Protein AF-A0A936L8F5-F1 (afdb_monomer_lite)

Sequence (84 aa):
MRRCLESAVDVADEILVVDSVSTDQTVAIAESLGARIILQPFLGYVEQKRFAIEQAAHPYMLILDADEALSEQLRQSILQVKAH

Structure (mmCIF, N/CA/C/O backbone):
data_AF-A0A936L8F5-F1
#
_entry.id   AF-A0A936L8F5-F1
#
loop_
_atom_site.group_PDB
_atom_site.id
_atom_site.type_symbol
_atom_site.label_atom_id
_atom_site.label_alt_id
_atom_site.label_comp_id
_atom_site.label_asym_id
_atom_site.label_entity_id
_atom_site.label_seq_id
_atom_site.pdbx_PDB_ins_code
_atom_site.Cartn_x
_atom_site.Cartn_y
_atom_site.Cartn_z
_atom_site.occupancy
_atom_site.B_iso_or_equiv
_atom_site.auth_seq_id
_atom_site.auth_comp_id
_atom_site.auth_asym_id
_atom_site.auth_atom_id
_atom_site.pdbx_PDB_model_num
ATOM 1 N N . MET A 1 1 ? 5.856 -4.536 1.988 1.00 87.62 1 MET A N 1
ATOM 2 C CA . MET A 1 1 ? 4.496 -4.566 1.413 1.00 87.62 1 MET A CA 1
ATOM 3 C C . MET A 1 1 ? 3.485 -5.363 2.242 1.00 87.62 1 MET A C 1
ATOM 5 O O . MET A 1 1 ? 2.633 -4.730 2.839 1.00 87.62 1 MET A O 1
ATOM 9 N N . ARG A 1 2 ? 3.549 -6.706 2.342 1.00 93.56 2 ARG A N 1
ATOM 10 C CA . ARG A 1 2 ? 2.505 -7.516 3.031 1.00 93.56 2 ARG A CA 1
ATOM 11 C C . ARG A 1 2 ? 2.109 -6.982 4.419 1.00 93.56 2 ARG A C 1
ATOM 13 O O . ARG A 1 2 ? 0.951 -6.661 4.636 1.00 93.56 2 ARG A O 1
ATOM 20 N N . ARG A 1 3 ? 3.096 -6.794 5.303 1.00 94.81 3 ARG A N 1
ATOM 21 C CA . ARG A 1 3 ? 2.904 -6.235 6.655 1.00 94.81 3 ARG A CA 1
ATOM 22 C C . ARG A 1 3 ? 2.254 -4.841 6.650 1.00 94.81 3 ARG A C 1
ATOM 24 O O . ARG A 1 3 ? 1.488 -4.541 7.554 1.00 94.81 3 ARG A O 1
ATOM 31 N N . CYS A 1 4 ? 2.558 -4.006 5.654 1.00 95.69 4 CYS A N 1
ATOM 32 C CA . CYS A 1 4 ? 1.952 -2.681 5.496 1.00 95.69 4 CYS A CA 1
ATOM 33 C C . CYS A 1 4 ? 0.448 -2.818 5.251 1.00 95.69 4 CYS A C 1
ATOM 35 O O . CYS A 1 4 ? -0.358 -2.299 6.021 1.00 95.69 4 CYS A O 1
ATOM 37 N N . LEU A 1 5 ? 0.077 -3.587 4.225 1.00 94.50 5 LEU A N 1
ATOM 38 C CA . LEU A 1 5 ? -1.317 -3.774 3.821 1.00 94.50 5 LEU A CA 1
ATOM 39 C C . LEU A 1 5 ? -2.142 -4.466 4.913 1.00 94.50 5 LEU A C 1
ATOM 41 O O . LEU A 1 5 ? -3.216 -3.987 5.263 1.00 94.50 5 LEU A O 1
ATOM 45 N N . GLU A 1 6 ? -1.605 -5.528 5.519 1.00 94.94 6 GLU A N 1
ATOM 46 C CA . GLU A 1 6 ? -2.250 -6.227 6.640 1.00 94.94 6 GLU A CA 1
ATOM 47 C C . GLU A 1 6 ? -2.464 -5.305 7.850 1.00 94.94 6 GLU A C 1
ATOM 49 O O . GLU A 1 6 ? -3.454 -5.446 8.556 1.00 94.94 6 GLU A O 1
ATOM 54 N N . SER A 1 7 ? -1.587 -4.320 8.084 1.00 95.56 7 SER A N 1
ATOM 55 C CA . SER A 1 7 ? -1.776 -3.365 9.185 1.00 95.56 7 SER A CA 1
ATOM 56 C C . SER A 1 7 ? -2.900 -2.350 8.945 1.00 95.56 7 SER A C 1
ATOM 58 O O . SER A 1 7 ? -3.403 -1.770 9.908 1.00 95.56 7 SER A O 1
ATOM 60 N N . ALA A 1 8 ? -3.289 -2.132 7.684 1.00 94.62 8 ALA A N 1
ATOM 61 C CA . ALA A 1 8 ? -4.262 -1.120 7.273 1.00 94.62 8 ALA A CA 1
ATOM 62 C C . ALA A 1 8 ? -5.644 -1.695 6.906 1.00 94.62 8 ALA A C 1
ATOM 64 O O . ALA A 1 8 ? -6.612 -0.934 6.871 1.00 94.62 8 ALA A O 1
ATOM 65 N N . VAL A 1 9 ? -5.752 -3.010 6.671 1.00 92.06 9 VAL A N 1
ATOM 66 C CA . VAL A 1 9 ? -6.980 -3.678 6.189 1.00 92.06 9 VAL A CA 1
ATOM 67 C C . VAL A 1 9 ? -8.198 -3.458 7.085 1.00 92.06 9 VAL A C 1
ATOM 69 O O . VAL A 1 9 ? -9.296 -3.264 6.579 1.00 92.06 9 VAL A O 1
ATOM 72 N N . ASP A 1 10 ? -8.008 -3.402 8.403 1.00 91.25 10 ASP A N 1
ATOM 73 C CA . ASP A 1 10 ? -9.116 -3.204 9.347 1.00 91.25 10 ASP A CA 1
ATOM 74 C C . ASP A 1 10 ? -9.573 -1.739 9.447 1.00 91.25 10 ASP A C 1
ATOM 76 O O . ASP A 1 10 ? -10.587 -1.440 10.076 1.00 91.25 10 ASP A O 1
ATOM 80 N N . VAL A 1 11 ? -8.806 -0.804 8.880 1.00 94.31 11 VAL A N 1
ATOM 81 C CA . VAL A 1 11 ? -9.022 0.641 9.042 1.00 94.31 11 VAL A CA 1
ATOM 82 C C . VAL A 1 11 ? -9.536 1.280 7.758 1.00 94.31 11 VAL A C 1
ATOM 84 O O . VAL A 1 11 ? -10.376 2.183 7.806 1.00 94.31 11 VAL A O 1
ATOM 87 N N . ALA A 1 12 ? -9.033 0.826 6.613 1.00 94.62 12 ALA A N 1
ATOM 88 C CA . ALA A 1 12 ? -9.326 1.403 5.312 1.00 94.62 12 ALA A CA 1
ATOM 89 C C . ALA A 1 12 ? -10.567 0.761 4.674 1.00 94.62 12 ALA A C 1
ATOM 91 O O . ALA A 1 12 ? -10.692 -0.457 4.640 1.00 94.62 12 ALA A O 1
ATOM 92 N N . ASP A 1 13 ? -11.473 1.585 4.141 1.00 94.56 13 ASP A N 1
ATOM 93 C CA . ASP A 1 13 ? -12.613 1.103 3.339 1.00 94.56 13 ASP A CA 1
ATOM 94 C C . ASP A 1 13 ? -12.188 0.713 1.911 1.00 94.56 13 ASP A C 1
ATOM 96 O O . ASP A 1 13 ? -12.809 -0.138 1.278 1.00 94.56 13 ASP A O 1
ATOM 100 N N . GLU A 1 14 ? -11.099 1.311 1.422 1.00 95.06 14 GLU A N 1
ATOM 101 C CA . GLU A 1 14 ? -10.435 1.004 0.155 1.00 95.06 14 GLU A CA 1
ATOM 102 C C . GLU A 1 14 ? -8.921 0.974 0.390 1.00 95.06 14 GLU A C 1
ATOM 104 O O . GLU A 1 14 ? -8.361 1.870 1.025 1.00 95.06 14 GLU A O 1
ATOM 109 N N . ILE A 1 15 ? -8.243 -0.025 -0.176 1.00 96.50 15 ILE A N 1
ATOM 110 C CA . ILE A 1 15 ? -6.784 -0.033 -0.297 1.00 96.50 15 ILE A CA 1
ATOM 111 C C . ILE A 1 15 ? -6.432 0.160 -1.770 1.00 96.50 15 ILE A C 1
ATOM 113 O O . ILE A 1 15 ? -6.716 -0.703 -2.599 1.00 96.50 15 ILE A O 1
ATOM 117 N N . LEU A 1 16 ? -5.771 1.273 -2.079 1.00 96.69 16 LEU A N 1
ATOM 118 C CA . LEU A 1 16 ? -5.219 1.576 -3.396 1.00 96.69 16 LEU A CA 1
ATOM 119 C C . LEU A 1 16 ? -3.692 1.433 -3.363 1.00 96.69 16 LEU A C 1
ATOM 121 O O . LEU A 1 16 ? -3.024 2.070 -2.550 1.00 96.69 16 LEU A O 1
ATOM 125 N N . VAL A 1 17 ? -3.135 0.645 -4.284 1.00 96.81 17 VAL A N 1
ATOM 126 C CA . VAL A 1 17 ? -1.684 0.527 -4.489 1.00 96.81 17 VAL A CA 1
ATOM 127 C C . VAL A 1 17 ? -1.327 1.041 -5.879 1.00 96.81 17 VAL A C 1
ATOM 129 O O . VAL A 1 17 ? -1.757 0.489 -6.892 1.00 96.81 17 VAL A O 1
ATOM 132 N N . VAL A 1 18 ? -0.506 2.091 -5.921 1.00 96.75 18 VAL A N 1
ATOM 133 C CA . VAL A 1 18 ? 0.112 2.586 -7.155 1.00 96.75 18 VAL A CA 1
ATOM 134 C C . VAL A 1 18 ? 1.488 1.945 -7.294 1.00 96.75 18 VAL A C 1
ATOM 136 O O . VAL A 1 18 ? 2.454 2.364 -6.655 1.00 96.75 18 VAL A O 1
ATOM 139 N N . ASP A 1 19 ? 1.569 0.908 -8.119 1.00 96.31 19 ASP A N 1
ATOM 140 C CA . ASP A 1 19 ? 2.792 0.143 -8.331 1.00 96.31 19 ASP A CA 1
ATOM 141 C C . ASP A 1 19 ? 3.629 0.728 -9.477 1.00 96.31 19 ASP A C 1
ATOM 143 O O . ASP A 1 19 ? 3.117 1.066 -10.547 1.00 96.31 19 ASP A O 1
ATOM 147 N N . SER A 1 20 ? 4.942 0.822 -9.258 1.00 95.94 20 SER A N 1
ATOM 148 C CA . SER A 1 20 ? 5.896 1.391 -10.223 1.00 95.94 20 SER A CA 1
ATOM 149 C C . SER A 1 20 ? 6.380 0.386 -11.271 1.00 95.94 20 SER A C 1
ATOM 151 O O . SER A 1 20 ? 7.510 0.487 -11.748 1.00 95.94 20 SER A O 1
ATOM 153 N N . VAL A 1 21 ? 5.513 -0.555 -11.656 1.00 95.00 21 VAL A N 1
ATOM 154 C CA . VAL A 1 21 ? 5.799 -1.647 -12.597 1.00 95.00 21 VAL A CA 1
ATOM 155 C C . VAL A 1 21 ? 6.847 -2.611 -12.030 1.00 95.00 21 VAL A C 1
ATOM 157 O O . VAL A 1 21 ? 7.849 -2.943 -12.666 1.00 95.00 21 VAL A O 1
ATOM 160 N N . SER A 1 22 ? 6.610 -3.050 -10.795 1.00 93.25 22 SER A N 1
ATOM 161 C CA . SER A 1 22 ? 7.419 -4.058 -10.117 1.00 93.25 22 SER A CA 1
ATOM 162 C C . SER A 1 22 ? 7.395 -5.380 -10.888 1.00 93.25 22 SER A C 1
ATOM 164 O O . SER A 1 22 ? 6.367 -5.802 -11.414 1.00 93.25 22 SER A O 1
ATOM 166 N N . THR A 1 23 ? 8.542 -6.057 -10.950 1.00 93.25 23 THR A N 1
ATOM 167 C CA . THR A 1 23 ? 8.698 -7.358 -11.631 1.00 93.25 23 THR A CA 1
ATOM 168 C C . THR A 1 23 ? 8.664 -8.546 -10.672 1.00 93.25 23 THR A C 1
ATOM 170 O O . THR A 1 23 ? 8.759 -9.696 -11.101 1.00 93.25 23 THR A O 1
ATOM 173 N N . ASP A 1 24 ? 8.551 -8.274 -9.374 1.00 92.38 24 ASP A N 1
ATOM 174 C CA . ASP A 1 24 ? 8.423 -9.279 -8.331 1.00 92.38 24 ASP A CA 1
ATOM 175 C C . ASP A 1 24 ? 6.944 -9.584 -8.022 1.00 92.38 24 ASP A C 1
ATOM 177 O O . ASP A 1 24 ? 6.034 -9.291 -8.796 1.00 92.38 24 ASP A O 1
ATOM 181 N N . GLN A 1 25 ? 6.685 -10.220 -6.881 1.00 93.00 25 GLN A N 1
ATOM 182 C CA . GLN A 1 25 ? 5.336 -10.619 -6.480 1.00 93.00 25 GLN A CA 1
ATOM 183 C C . GLN A 1 25 ? 4.525 -9.489 -5.821 1.00 93.00 25 GLN A C 1
ATOM 185 O O . GLN A 1 25 ? 3.458 -9.766 -5.271 1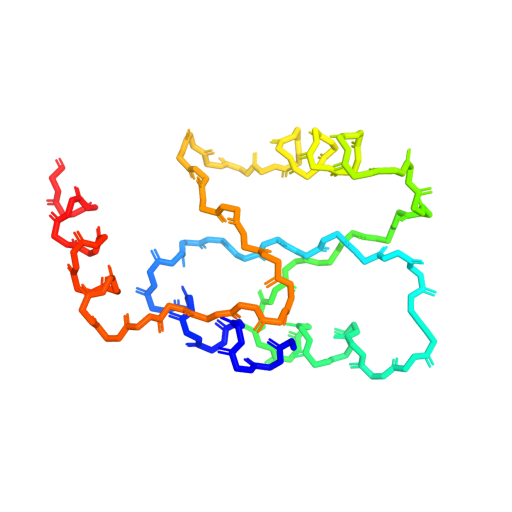.00 93.00 25 GLN A O 1
ATOM 190 N N . THR A 1 26 ? 4.994 -8.235 -5.845 1.00 93.25 26 THR A N 1
ATOM 191 C CA . THR A 1 26 ? 4.353 -7.112 -5.138 1.00 93.25 26 THR A CA 1
ATOM 192 C C . THR A 1 26 ? 2.890 -6.935 -5.532 1.00 93.25 26 THR A C 1
ATOM 194 O O . THR A 1 26 ? 2.028 -6.892 -4.651 1.00 93.25 26 THR A O 1
ATOM 197 N N . VAL A 1 27 ? 2.598 -6.918 -6.836 1.00 94.75 27 VAL A N 1
ATOM 198 C CA . VAL A 1 27 ? 1.230 -6.782 -7.364 1.00 94.75 27 VAL A CA 1
ATOM 199 C C . VAL A 1 27 ? 0.354 -7.949 -6.911 1.00 94.75 27 VAL A C 1
ATOM 201 O O . VAL A 1 27 ? -0.674 -7.729 -6.279 1.00 94.75 27 VAL A O 1
ATOM 204 N N . ALA A 1 28 ? 0.808 -9.186 -7.127 1.00 95.25 28 ALA A N 1
ATOM 205 C CA . ALA A 1 28 ? 0.046 -10.382 -6.772 1.00 95.25 28 ALA A CA 1
ATOM 206 C C . ALA A 1 28 ? -0.270 -10.458 -5.266 1.00 95.25 28 ALA A C 1
ATOM 208 O O . ALA A 1 28 ? -1.363 -10.860 -4.868 1.00 95.25 28 ALA A O 1
ATOM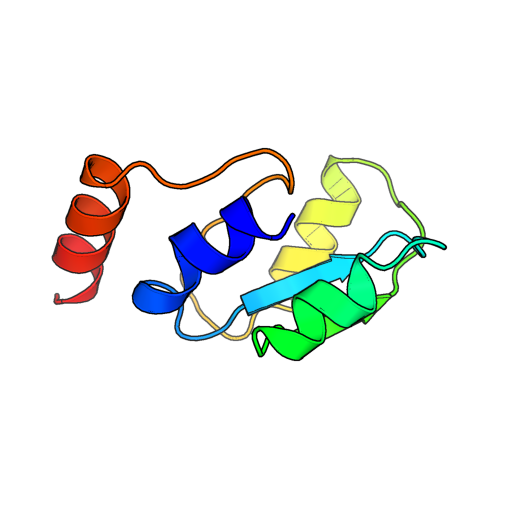 209 N N . ILE A 1 29 ? 0.674 -10.054 -4.407 1.00 93.50 29 ILE A N 1
ATOM 210 C CA . ILE A 1 29 ? 0.457 -9.998 -2.956 1.00 93.50 29 ILE A CA 1
ATOM 211 C C . ILE A 1 29 ? -0.608 -8.953 -2.616 1.00 93.50 29 ILE A C 1
ATOM 213 O O . ILE A 1 29 ? -1.499 -9.247 -1.821 1.00 93.50 29 ILE A O 1
ATOM 217 N N . ALA A 1 30 ? -0.527 -7.759 -3.202 1.00 94.62 30 ALA A N 1
ATOM 218 C CA . ALA A 1 30 ? -1.479 -6.689 -2.935 1.00 94.62 30 ALA A CA 1
ATOM 219 C C . ALA A 1 30 ? -2.899 -7.056 -3.407 1.00 94.62 30 ALA A C 1
ATOM 221 O O . ALA A 1 30 ? -3.847 -6.924 -2.633 1.00 94.62 30 ALA A O 1
ATOM 222 N N . GLU A 1 31 ? -3.039 -7.623 -4.609 1.00 95.00 31 GLU A N 1
ATOM 223 C CA . GLU A 1 31 ? -4.322 -8.129 -5.123 1.00 95.00 31 GLU A CA 1
ATOM 224 C C . GLU A 1 31 ? -4.908 -9.221 -4.222 1.00 95.00 31 GLU A C 1
ATOM 226 O O . GLU A 1 31 ? -6.100 -9.200 -3.918 1.00 95.00 31 GLU A O 1
ATOM 231 N N . SER A 1 32 ? -4.074 -10.146 -3.726 1.00 94.69 32 SER A N 1
ATOM 232 C CA . SER A 1 32 ? -4.530 -11.219 -2.826 1.00 94.69 32 SER A CA 1
ATOM 233 C C . SER A 1 32 ? -5.091 -10.712 -1.492 1.00 94.69 32 SER A C 1
ATOM 235 O O . SER A 1 32 ? -5.826 -11.434 -0.822 1.00 94.69 32 SER A O 1
ATOM 237 N N . LEU A 1 33 ? -4.747 -9.479 -1.111 1.00 93.31 33 LEU A N 1
ATOM 238 C CA . LEU A 1 33 ? -5.236 -8.797 0.088 1.00 93.31 33 LEU A CA 1
ATOM 239 C C . LEU A 1 33 ? -6.412 -7.851 -0.213 1.00 93.31 33 LEU A C 1
ATOM 241 O O . LEU A 1 33 ? -6.831 -7.104 0.666 1.00 93.31 33 LEU A O 1
ATOM 245 N N . GLY A 1 34 ? -6.949 -7.879 -1.438 1.00 93.44 34 GLY A N 1
ATOM 246 C CA . GLY A 1 34 ? -8.092 -7.064 -1.849 1.00 93.44 34 GLY A CA 1
ATOM 247 C C . GLY A 1 34 ? -7.741 -5.630 -2.244 1.00 93.44 34 GLY A C 1
ATOM 248 O O . GLY A 1 34 ? -8.646 -4.812 -2.394 1.00 93.44 34 GLY A O 1
ATOM 249 N N . ALA A 1 35 ? -6.457 -5.304 -2.423 1.00 96.06 35 ALA A N 1
ATOM 250 C CA . ALA A 1 35 ? -6.060 -3.983 -2.892 1.00 96.06 35 ALA A CA 1
ATOM 251 C C . ALA A 1 35 ? -6.425 -3.781 -4.370 1.00 96.06 35 ALA A C 1
ATOM 253 O O . ALA A 1 35 ? -6.217 -4.658 -5.211 1.00 96.06 35 ALA A O 1
ATOM 254 N N . ARG A 1 36 ? -6.895 -2.579 -4.701 1.00 96.50 36 ARG A N 1
ATOM 255 C CA . ARG A 1 36 ? -7.012 -2.104 -6.079 1.00 96.50 36 ARG A CA 1
ATOM 256 C C . ARG A 1 36 ? -5.635 -1.665 -6.565 1.00 96.50 36 ARG A C 1
ATOM 258 O O . ARG A 1 36 ? -4.994 -0.825 -5.937 1.00 96.50 36 ARG A O 1
ATOM 265 N N . ILE A 1 37 ? -5.193 -2.208 -7.694 1.00 97.06 37 ILE A N 1
ATOM 266 C CA . ILE A 1 37 ? -3.872 -1.912 -8.255 1.00 97.06 37 ILE A CA 1
ATOM 267 C C . ILE A 1 37 ? -3.991 -0.940 -9.421 1.00 97.06 37 ILE A C 1
ATOM 269 O O . ILE A 1 37 ? -4.837 -1.107 -10.301 1.00 97.06 37 ILE A O 1
ATOM 273 N N . ILE A 1 38 ? -3.099 0.048 -9.453 1.00 97.56 38 ILE A N 1
ATOM 274 C CA . ILE A 1 38 ? -2.849 0.877 -10.630 1.00 97.56 38 ILE A CA 1
ATOM 275 C C . ILE A 1 38 ? -1.364 0.791 -10.959 1.00 97.56 38 ILE A C 1
ATOM 277 O O . ILE A 1 38 ? -0.515 1.107 -10.128 1.00 97.56 38 ILE A O 1
ATOM 281 N N . LEU A 1 39 ? -1.052 0.361 -12.179 1.00 97.38 39 LEU A N 1
ATOM 282 C CA . LEU A 1 39 ? 0.316 0.353 -12.684 1.00 97.38 39 LEU A CA 1
ATOM 283 C C . LEU A 1 39 ? 0.648 1.734 -13.246 1.00 97.38 39 LEU A C 1
ATOM 285 O O . LEU A 1 39 ? -0.029 2.214 -14.155 1.00 97.38 39 LEU A O 1
ATOM 289 N N . GLN A 1 40 ? 1.697 2.358 -12.719 1.00 97.19 40 GLN A N 1
ATOM 290 C CA . GLN A 1 40 ? 2.126 3.695 -13.114 1.00 97.19 40 GLN A CA 1
ATOM 291 C C . GLN A 1 40 ? 3.651 3.790 -13.010 1.00 97.19 40 GLN A C 1
ATOM 293 O O . GLN A 1 40 ? 4.169 3.780 -11.890 1.00 97.19 40 GLN A O 1
ATOM 298 N N . PRO A 1 41 ? 4.389 3.932 -14.132 1.00 97.06 41 PRO A N 1
ATOM 299 C CA . PRO A 1 41 ? 5.828 4.178 -14.095 1.00 97.06 41 PRO A CA 1
ATOM 300 C C . PRO A 1 41 ? 6.174 5.321 -13.140 1.00 97.06 41 PRO A C 1
ATOM 302 O O . PRO A 1 41 ? 5.472 6.334 -13.122 1.00 97.06 41 PRO A O 1
ATOM 305 N N . PHE A 1 42 ? 7.242 5.147 -12.360 1.00 96.31 42 PHE A N 1
ATOM 306 C CA . PHE A 1 42 ? 7.588 6.064 -11.278 1.00 96.31 42 PHE A CA 1
ATOM 307 C C . PHE A 1 42 ? 7.780 7.500 -11.783 1.00 96.31 42 PHE A C 1
ATOM 309 O O . PHE A 1 42 ? 8.714 7.789 -12.532 1.00 96.31 42 PHE A O 1
ATOM 316 N N . LEU A 1 43 ? 6.907 8.403 -11.332 1.00 96.25 43 LEU A N 1
ATOM 317 C CA . LEU A 1 43 ? 6.919 9.823 -11.701 1.00 96.25 43 LEU A CA 1
ATOM 318 C C . LEU A 1 43 ? 7.818 10.680 -10.789 1.00 96.25 43 LEU A C 1
ATOM 320 O O . LEU A 1 43 ? 7.961 11.882 -11.002 1.00 96.25 43 LEU A O 1
ATOM 324 N N . GLY A 1 44 ? 8.417 10.075 -9.759 1.00 96.25 44 GLY A N 1
ATOM 325 C CA . GLY A 1 44 ? 9.047 10.777 -8.640 1.00 96.25 44 GLY A CA 1
ATOM 326 C C . GLY A 1 44 ? 8.129 10.847 -7.417 1.00 96.25 44 GLY A C 1
ATOM 327 O O . GLY A 1 44 ? 6.916 10.706 -7.522 1.00 96.25 44 GLY A O 1
ATOM 328 N N . TYR A 1 45 ? 8.700 11.074 -6.232 1.00 92.25 45 TYR A N 1
ATOM 329 C CA . TYR A 1 45 ? 7.977 10.937 -4.957 1.00 92.25 45 TYR A CA 1
ATOM 330 C C . TYR A 1 45 ? 6.727 11.819 -4.836 1.00 92.25 45 TYR A C 1
ATOM 332 O O . TYR A 1 45 ? 5.699 11.366 -4.339 1.00 92.25 45 TYR A O 1
ATOM 340 N N . VAL A 1 46 ? 6.813 13.077 -5.280 1.00 95.50 46 VAL A N 1
ATOM 341 C CA . VAL A 1 46 ? 5.705 14.040 -5.170 1.00 95.50 46 VAL A CA 1
ATOM 342 C C . VAL A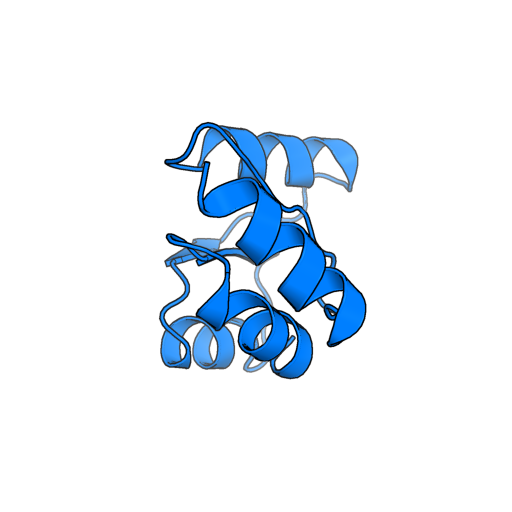 1 46 ? 4.591 13.690 -6.149 1.00 95.50 46 VAL A C 1
ATOM 344 O O . VAL A 1 46 ? 3.438 13.554 -5.747 1.00 95.50 46 VAL A O 1
ATOM 347 N N . GLU A 1 47 ? 4.937 13.513 -7.421 1.00 97.75 47 GLU A N 1
ATOM 348 C CA . GLU A 1 47 ? 3.950 13.288 -8.476 1.00 97.75 47 GLU A CA 1
ATOM 349 C C . GLU A 1 47 ? 3.310 11.901 -8.376 1.00 97.75 47 GLU A C 1
ATOM 351 O O . GLU A 1 47 ? 2.112 11.771 -8.605 1.00 97.75 47 GLU A O 1
ATOM 356 N N . GLN A 1 48 ? 4.043 10.882 -7.914 1.00 96.44 48 GLN A N 1
ATOM 357 C CA . GLN A 1 48 ? 3.462 9.563 -7.651 1.00 96.44 48 GLN A CA 1
ATOM 358 C C . GLN A 1 48 ? 2.410 9.623 -6.530 1.00 96.44 48 GLN A C 1
ATOM 360 O O . GLN A 1 48 ? 1.339 9.028 -6.653 1.00 96.44 48 GLN A O 1
ATOM 365 N N . LYS A 1 49 ? 2.685 10.369 -5.445 1.00 94.75 49 LYS A N 1
ATOM 366 C CA . LYS A 1 49 ? 1.728 10.550 -4.338 1.00 94.75 49 LYS A CA 1
ATOM 367 C C . LYS A 1 49 ? 0.515 11.372 -4.775 1.00 94.75 49 LYS A C 1
ATOM 369 O O . LYS A 1 49 ? -0.604 11.016 -4.424 1.00 94.75 49 LYS A O 1
ATOM 374 N N . ARG A 1 50 ? 0.712 12.424 -5.576 1.00 96.75 50 ARG A N 1
ATOM 375 C CA . ARG A 1 50 ? -0.394 13.195 -6.173 1.00 96.75 50 ARG A CA 1
ATOM 376 C C . ARG A 1 50 ? -1.280 12.331 -7.056 1.00 96.75 50 ARG A C 1
ATOM 378 O O . ARG A 1 50 ? -2.490 12.339 -6.871 1.00 96.75 50 ARG A O 1
ATOM 385 N N . PHE A 1 51 ? -0.676 11.534 -7.932 1.00 97.56 51 PHE A N 1
ATOM 386 C CA . PHE A 1 51 ? -1.411 10.590 -8.759 1.00 97.56 51 PHE A CA 1
ATOM 387 C C . PHE A 1 51 ? -2.242 9.633 -7.894 1.00 97.56 51 PHE A C 1
ATOM 389 O O . PHE A 1 51 ? -3.433 9.490 -8.132 1.00 97.56 51 PHE A O 1
ATOM 396 N N . ALA A 1 52 ? -1.670 9.045 -6.836 1.00 96.31 52 ALA A N 1
ATOM 397 C CA . ALA A 1 52 ? -2.423 8.179 -5.922 1.00 96.31 52 ALA A CA 1
ATOM 398 C C . ALA A 1 52 ? -3.623 8.893 -5.269 1.00 96.31 52 ALA A C 1
ATOM 400 O O . ALA A 1 52 ? -4.710 8.323 -5.203 1.00 96.31 52 ALA A O 1
ATOM 401 N N . ILE A 1 53 ? -3.441 10.145 -4.835 1.00 95.94 53 ILE A N 1
ATOM 402 C CA . ILE A 1 53 ? -4.502 10.980 -4.250 1.00 95.94 53 ILE A CA 1
ATOM 403 C C . ILE A 1 53 ? -5.652 11.200 -5.244 1.00 95.94 53 ILE A C 1
ATOM 405 O O . ILE A 1 53 ? -6.814 11.086 -4.870 1.00 95.94 53 ILE A O 1
ATOM 409 N N . GLU A 1 54 ? -5.346 11.477 -6.512 1.00 96.94 54 GLU A N 1
ATOM 410 C CA . GLU A 1 54 ? -6.356 11.694 -7.560 1.00 96.94 54 GLU A CA 1
ATOM 411 C C . GLU A 1 54 ? -7.174 10.437 -7.893 1.00 96.94 54 GLU A C 1
ATOM 413 O O . GLU A 1 54 ? -8.272 10.541 -8.437 1.00 96.94 54 GLU A O 1
ATOM 418 N N . GLN A 1 55 ? -6.649 9.249 -7.584 1.00 97.31 55 GLN A N 1
ATOM 419 C CA . GLN A 1 55 ? -7.308 7.968 -7.850 1.00 97.31 55 GLN A CA 1
ATOM 420 C C . GLN A 1 55 ? -8.121 7.428 -6.660 1.00 97.31 55 GLN A C 1
ATOM 422 O O . GLN A 1 55 ? -8.838 6.433 -6.831 1.00 97.31 55 GLN A O 1
ATOM 427 N N . ALA A 1 56 ? -7.995 8.044 -5.480 1.00 95.50 56 ALA A N 1
ATOM 428 C CA . ALA A 1 56 ? -8.670 7.621 -4.257 1.00 95.50 56 ALA A CA 1
ATOM 429 C C . ALA A 1 56 ? -10.177 7.920 -4.312 1.00 95.50 56 ALA A C 1
ATOM 431 O O . ALA A 1 56 ? -10.594 8.993 -4.752 1.00 95.50 56 ALA A O 1
ATOM 432 N N . ALA A 1 57 ? -11.008 6.987 -3.834 1.00 93.88 57 ALA A N 1
ATOM 433 C CA . ALA A 1 57 ? -12.465 7.145 -3.871 1.00 93.88 57 ALA A CA 1
ATOM 434 C C . ALA A 1 57 ? -13.051 7.865 -2.639 1.00 93.88 57 ALA A C 1
ATOM 436 O O . ALA A 1 57 ? -14.234 8.210 -2.628 1.00 93.88 57 ALA A O 1
ATOM 437 N N . HIS A 1 58 ? -12.244 8.085 -1.597 1.00 94.19 58 HIS A N 1
ATOM 438 C CA . HIS A 1 58 ? -12.696 8.546 -0.283 1.00 94.19 58 HIS A CA 1
ATOM 439 C C . HIS A 1 58 ? -12.105 9.915 0.100 1.00 94.19 58 HIS A C 1
ATOM 441 O O . HIS A 1 58 ? -10.988 10.244 -0.298 1.00 94.19 58 HIS A O 1
ATOM 447 N N . PRO A 1 59 ? -12.822 10.724 0.907 1.00 93.12 59 PRO A N 1
ATOM 448 C CA . PRO A 1 59 ? -12.392 12.081 1.264 1.00 93.12 59 PRO A CA 1
ATOM 449 C C . PRO A 1 59 ? -11.187 12.120 2.214 1.00 93.12 59 PRO A C 1
ATOM 451 O O . PRO A 1 59 ? -10.467 13.117 2.253 1.00 93.12 59 PRO A O 1
ATOM 454 N N . TYR A 1 60 ? -10.970 11.052 2.984 1.00 94.25 60 TYR A N 1
ATOM 455 C CA . TYR A 1 60 ? -9.832 10.911 3.885 1.00 94.25 60 TYR A CA 1
ATOM 456 C C . TYR A 1 60 ? -8.887 9.844 3.354 1.00 94.25 60 TYR A C 1
ATOM 458 O O . TYR A 1 60 ? -9.315 8.757 2.973 1.00 94.25 60 TYR A O 1
ATOM 466 N N . MET A 1 61 ? -7.595 10.161 3.357 1.00 94.94 61 MET A N 1
ATOM 467 C CA . MET A 1 61 ? -6.544 9.293 2.840 1.00 94.94 61 MET A CA 1
ATOM 468 C C . MET A 1 61 ? -5.466 9.096 3.898 1.00 94.94 61 MET A C 1
ATOM 470 O O . MET A 1 61 ? -4.950 10.059 4.467 1.00 94.94 61 MET A O 1
ATOM 474 N N . LEU A 1 62 ? -5.101 7.837 4.116 1.00 95.06 62 LEU A N 1
ATOM 475 C CA . LEU A 1 62 ? -3.922 7.442 4.871 1.00 95.06 62 LEU A CA 1
ATOM 476 C C . LEU A 1 62 ? -2.841 7.034 3.865 1.00 95.06 62 LEU A C 1
ATOM 478 O O . LEU A 1 62 ? -2.945 5.987 3.232 1.00 95.06 62 LEU A O 1
ATOM 482 N N . ILE A 1 63 ? -1.823 7.877 3.699 1.00 94.56 63 ILE A N 1
ATOM 483 C CA . ILE A 1 63 ? -0.704 7.607 2.789 1.00 94.56 63 ILE A CA 1
ATOM 484 C C . ILE A 1 63 ? 0.390 6.893 3.580 1.00 94.56 63 ILE A C 1
ATOM 486 O O . ILE A 1 63 ? 0.899 7.453 4.548 1.00 94.56 63 ILE A O 1
ATOM 490 N N . LEU A 1 64 ? 0.742 5.682 3.152 1.00 94.38 64 LEU A N 1
ATOM 491 C CA . LEU A 1 64 ? 1.790 4.853 3.746 1.00 94.38 64 LEU A CA 1
ATOM 492 C C . LEU A 1 64 ? 2.787 4.433 2.672 1.00 94.38 64 LEU A C 1
ATOM 494 O O . LEU A 1 64 ? 2.383 4.023 1.579 1.00 94.38 64 LEU A O 1
ATOM 498 N N . ASP A 1 65 ? 4.076 4.502 2.994 1.00 92.56 65 ASP A N 1
ATOM 499 C CA . ASP A 1 65 ? 5.104 3.890 2.158 1.00 92.56 65 ASP A CA 1
ATOM 500 C C . ASP A 1 65 ? 5.124 2.357 2.395 1.00 92.56 65 ASP A C 1
ATOM 502 O O . ASP A 1 65 ? 4.731 1.849 3.446 1.00 92.56 65 ASP A O 1
ATOM 506 N N . ALA A 1 66 ? 5.531 1.571 1.392 1.00 89.69 66 ALA A N 1
ATOM 507 C CA . ALA A 1 66 ? 5.336 0.110 1.372 1.00 89.69 66 ALA A CA 1
ATOM 508 C C . ALA A 1 66 ? 6.109 -0.681 2.454 1.00 89.69 66 ALA A C 1
ATOM 510 O O . ALA A 1 66 ? 5.863 -1.884 2.654 1.00 89.69 66 ALA A O 1
ATOM 511 N N . ASP A 1 67 ? 7.091 -0.049 3.087 1.00 91.88 67 ASP A N 1
ATOM 512 C CA . ASP A 1 67 ? 7.923 -0.558 4.177 1.00 91.88 67 ASP A CA 1
ATOM 513 C C . ASP A 1 67 ? 7.465 -0.081 5.569 1.00 91.88 67 ASP A C 1
ATOM 515 O O . ASP A 1 67 ? 7.922 -0.615 6.588 1.00 91.88 67 ASP A O 1
ATOM 519 N N . GLU A 1 68 ? 6.493 0.828 5.626 1.00 95.19 68 GLU A N 1
ATOM 520 C CA . GLU A 1 68 ? 5.833 1.261 6.853 1.00 95.19 68 GLU A CA 1
ATOM 521 C C . GLU A 1 68 ? 4.717 0.287 7.263 1.00 95.19 68 GLU A C 1
ATOM 523 O O . GLU A 1 68 ? 4.272 -0.570 6.502 1.00 95.19 68 GLU A O 1
ATOM 528 N N . ALA A 1 69 ? 4.288 0.356 8.520 1.00 96.50 69 ALA A N 1
ATOM 529 C CA . ALA A 1 69 ? 3.103 -0.353 8.989 1.00 96.50 69 ALA A CA 1
ATOM 530 C C . ALA A 1 69 ? 2.537 0.358 10.212 1.00 96.50 69 ALA A C 1
ATOM 532 O O . ALA A 1 69 ? 3.296 0.856 11.051 1.00 96.50 69 ALA A O 1
ATOM 533 N N . LEU A 1 70 ? 1.213 0.356 10.342 1.00 96.75 70 LEU A N 1
ATOM 534 C CA . LEU A 1 70 ? 0.554 0.915 11.512 1.00 96.75 70 LEU A CA 1
ATOM 535 C C . LEU A 1 70 ? 0.932 0.113 12.757 1.00 96.75 70 LEU A C 1
ATOM 537 O O . LEU A 1 70 ? 0.865 -1.118 12.780 1.00 96.75 70 LEU A O 1
ATOM 541 N N . SER A 1 71 ? 1.312 0.822 13.817 1.00 96.44 71 SER A N 1
ATOM 542 C CA . SER A 1 71 ? 1.347 0.222 15.145 1.00 96.44 71 SER A CA 1
ATOM 543 C C . SER A 1 71 ? -0.079 -0.059 15.616 1.00 96.44 71 SER A C 1
ATOM 545 O O . SER A 1 71 ? -1.024 0.612 15.199 1.00 96.44 71 SER A O 1
ATOM 547 N N . GLU A 1 72 ? -0.235 -1.008 16.540 1.00 95.88 72 GLU A N 1
ATOM 548 C CA . GLU A 1 72 ? -1.524 -1.276 17.192 1.00 95.88 72 GLU A CA 1
ATOM 549 C C . GLU A 1 72 ? -2.149 0.014 17.748 1.00 95.88 72 GLU A C 1
ATOM 551 O O . GLU A 1 72 ? -3.318 0.302 17.524 1.00 95.88 72 GLU A O 1
ATOM 556 N N . GLN A 1 73 ? -1.336 0.836 18.413 1.00 97.31 73 GLN A N 1
ATOM 557 C CA . GLN A 1 73 ? -1.765 2.092 19.027 1.00 97.31 73 GLN A CA 1
ATOM 558 C C . GLN A 1 73 ? -2.311 3.083 17.991 1.00 97.31 73 GLN A C 1
ATOM 560 O O . GLN A 1 73 ? -3.360 3.688 18.210 1.00 97.31 73 GLN A O 1
ATOM 565 N N . LEU A 1 74 ? -1.623 3.237 16.855 1.00 95.94 74 LEU A N 1
ATOM 566 C CA . LEU A 1 74 ? -2.073 4.126 15.787 1.00 95.94 74 LEU A CA 1
ATOM 567 C C . LEU A 1 74 ? -3.329 3.576 15.104 1.00 95.94 74 LEU A C 1
ATOM 569 O O . LEU A 1 74 ? -4.255 4.343 14.849 1.00 95.94 74 LEU A O 1
ATOM 573 N N . ARG A 1 75 ? -3.400 2.255 14.885 1.00 96.06 75 ARG A N 1
ATOM 574 C CA . ARG A 1 75 ? -4.588 1.594 14.329 1.00 96.06 75 ARG A CA 1
ATOM 575 C C . ARG A 1 75 ? -5.836 1.917 15.155 1.00 96.06 75 ARG A C 1
ATOM 577 O O . ARG A 1 75 ? -6.833 2.373 14.604 1.00 96.06 75 ARG A O 1
ATOM 584 N N . GLN A 1 76 ? -5.753 1.757 16.478 1.00 96.06 76 GLN A N 1
ATOM 585 C CA . GLN A 1 76 ? -6.860 2.067 17.389 1.00 96.06 76 GLN A CA 1
ATOM 586 C C . GLN A 1 76 ? -7.229 3.555 17.384 1.00 96.06 76 GLN A C 1
ATOM 588 O O . GLN A 1 76 ? -8.410 3.891 17.358 1.00 96.06 76 GLN A O 1
ATOM 593 N N . SER A 1 77 ? -6.234 4.446 17.364 1.00 96.38 77 SER A N 1
ATOM 594 C CA . SER A 1 77 ? -6.464 5.894 17.292 1.00 96.38 77 SER A CA 1
ATOM 595 C C . SER A 1 77 ? -7.248 6.290 16.034 1.00 96.38 77 SER A C 1
ATOM 597 O O . SER A 1 77 ? -8.219 7.041 16.114 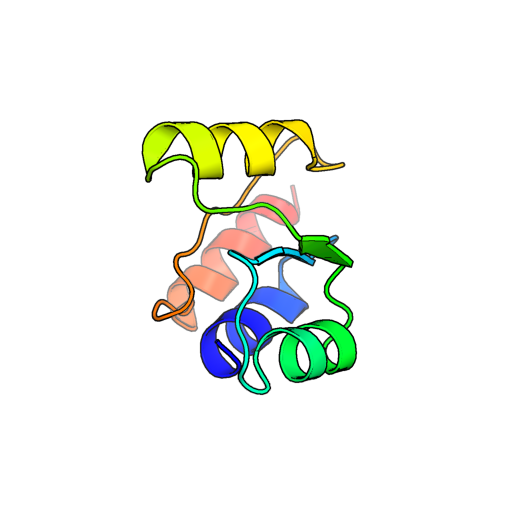1.00 96.38 77 SER A O 1
ATOM 599 N N . ILE A 1 78 ? -6.895 5.730 14.871 1.00 95.88 78 ILE A N 1
ATOM 600 C CA . ILE A 1 78 ? -7.603 6.022 13.615 1.00 95.88 78 ILE A CA 1
ATOM 601 C C . ILE A 1 78 ? -9.034 5.474 13.654 1.00 95.88 78 ILE A C 1
ATOM 603 O O . ILE A 1 78 ? -9.964 6.179 13.267 1.00 95.88 78 ILE A O 1
ATOM 607 N N . LEU A 1 79 ? -9.233 4.251 14.158 1.00 95.19 79 LEU A N 1
ATOM 608 C CA . LEU A 1 79 ? -10.569 3.660 14.291 1.00 95.19 79 LEU A CA 1
ATOM 609 C C . LEU A 1 79 ? -11.490 4.488 15.198 1.00 95.19 79 LEU A C 1
ATOM 611 O O . LEU A 1 79 ? -12.672 4.628 14.893 1.00 95.19 79 LE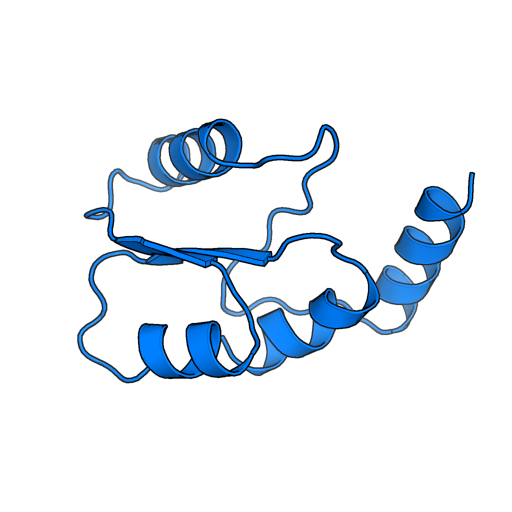U A O 1
ATOM 615 N N . GLN A 1 80 ? -10.956 5.075 16.272 1.00 95.56 80 GLN A N 1
ATOM 616 C CA . GLN A 1 80 ? -11.718 5.978 17.139 1.00 95.56 80 GLN A CA 1
ATOM 617 C C . GLN A 1 80 ? -12.178 7.235 16.398 1.00 95.56 80 GLN A C 1
ATOM 619 O O . GLN A 1 80 ? -13.330 7.632 16.541 1.00 95.56 80 GLN A O 1
ATOM 624 N N . VAL A 1 81 ? -11.308 7.838 15.581 1.00 93.88 81 VAL A N 1
ATOM 625 C CA . VAL A 1 81 ? -11.662 9.022 14.783 1.00 93.88 81 VAL A CA 1
ATOM 626 C C . VAL A 1 81 ? -12.675 8.676 13.690 1.00 93.88 81 VAL A C 1
ATOM 628 O O . VAL A 1 81 ? -13.600 9.446 13.465 1.00 93.88 81 VAL A O 1
ATOM 631 N N . LYS A 1 82 ? -12.538 7.513 13.039 1.00 91.88 82 LYS A N 1
ATOM 632 C CA . LYS A 1 82 ? -13.436 7.056 11.963 1.00 91.88 82 LYS A CA 1
ATOM 633 C C . LYS A 1 82 ? -14.862 6.748 12.447 1.00 91.88 82 LYS A C 1
ATOM 635 O O . LYS A 1 82 ? -15.794 6.791 11.653 1.00 91.88 82 LYS A O 1
ATOM 640 N N . ALA A 1 83 ? -15.041 6.407 13.723 1.00 86.56 83 ALA A N 1
ATOM 641 C CA . ALA A 1 83 ? -16.349 6.086 14.301 1.00 86.56 83 ALA A CA 1
ATOM 642 C C . ALA A 1 83 ? -17.254 7.314 14.547 1.00 86.56 83 ALA A C 1
ATOM 644 O O . ALA A 1 83 ? -18.386 7.149 15.012 1.00 86.56 83 ALA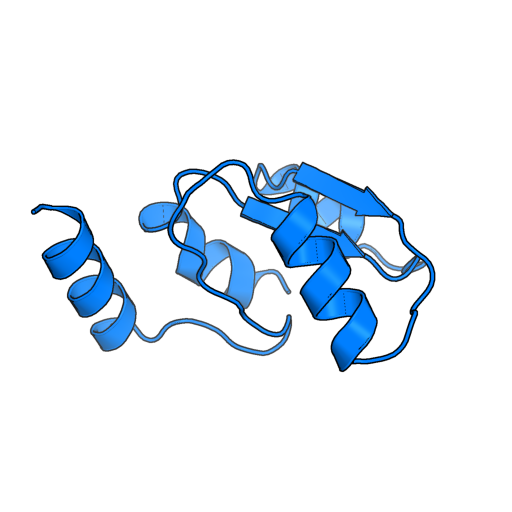 A O 1
ATOM 645 N N . HIS A 1 84 ? -16.759 8.525 14.284 1.00 62.56 84 HIS A N 1
ATOM 646 C CA . HIS A 1 84 ? -17.460 9.799 14.456 1.00 62.56 84 HIS A CA 1
ATOM 647 C C . HIS A 1 84 ? -17.788 10.438 13.108 1.00 62.56 84 HIS A C 1
ATOM 649 O O . HIS A 1 84 ? -18.890 11.024 13.020 1.00 62.56 84 HIS A O 1
#

Secondary structure (DSSP, 8-state):
-HHHHHHHTTT-S--EEEE---SSSHHHHHHHTTPEEEE-----HHHHHHHHHHH-SSSS-----TT----HHHHHHHHHHHT-

Radius of gyration: 12.94 Å; chains: 1; bounding box: 26×25×33 Å

pLDDT: mean 94.52, std 4.06, range [62.56, 97.75]

Foldseek 3Di:
DLQALVQCLVQDPAAEDADQPDPDCPVVSCVVSVHDYDDDNDPDDPVSVVVSVVPDPDPDDDDDDPPDHDDPVRSVVSVVVVVD